Protein AF-A0A7S1QKM4-F1 (afdb_monomer)

Nearest PDB structures (foldseek):
  3vnp-assembly1_C  TM=9.739E-01  e=3.569E-05  Geobacillus kaustophilus HTA426
  3tio-assembly1_B  TM=8.770E-01  e=3.337E-05  Escherichia coli K-12
  3tis-assembly1_C  TM=8.815E-01  e=3.121E-05  Escherichia coli K-12
  8gpp-assembly1_C  TM=9.128E-01  e=9.753E-05  Acinetobacter baumannii
  7ard-assembly1_y  TM=5.889E-01  e=1.221E-05  Polytomella sp. Pringsheim 198.80

Organism: Neobodo designis (NCBI:txid312471)

Structure (mmCIF, N/CA/C/O backbone):
data_AF-A0A7S1QKM4-F1
#
_entry.id   AF-A0A7S1QKM4-F1
#
loop_
_atom_site.group_PDB
_atom_site.id
_atom_site.type_symbol
_atom_site.label_atom_id
_atom_site.label_alt_id
_atom_site.label_comp_id
_atom_site.label_asym_id
_atom_site.label_entity_id
_atom_site.label_seq_id
_atom_site.pdbx_PDB_ins_code
_atom_site.Cartn_x
_atom_site.Cartn_y
_atom_site.Cartn_z
_atom_site.occupancy
_atom_site.B_iso_or_equiv
_atom_site.auth_seq_id
_atom_site.auth_comp_id
_atom_site.auth_asym_id
_atom_site.auth_atom_id
_atom_site.pdbx_PDB_model_num
ATOM 1 N N . GLY A 1 1 ? -2.252 -1.760 7.036 1.00 84.00 1 GLY A N 1
ATOM 2 C CA . GLY A 1 1 ? -0.814 -2.021 7.219 1.00 84.00 1 GLY A CA 1
ATOM 3 C C . GLY A 1 1 ? -0.283 -2.860 6.077 1.00 84.00 1 GLY A C 1
ATOM 4 O O . GLY A 1 1 ? -0.993 -3.076 5.104 1.00 84.00 1 GLY A O 1
ATOM 5 N N . THR A 1 2 ? 0.947 -3.349 6.178 1.00 92.50 2 THR A N 1
ATOM 6 C CA . THR A 1 2 ? 1.450 -4.410 5.289 1.00 92.50 2 THR A CA 1
ATOM 7 C C . THR A 1 2 ? 0.982 -5.781 5.783 1.00 92.50 2 THR A C 1
ATOM 9 O O . THR A 1 2 ? 0.735 -5.964 6.977 1.00 92.50 2 THR A O 1
ATOM 12 N N . HIS A 1 3 ? 0.835 -6.746 4.870 1.00 93.88 3 HIS A N 1
ATOM 13 C CA . HIS A 1 3 ? 0.417 -8.125 5.177 1.00 93.88 3 HIS A CA 1
ATOM 14 C C . HIS A 1 3 ? -0.902 -8.255 5.957 1.00 93.88 3 HIS A C 1
ATOM 16 O O . HIS A 1 3 ? -1.081 -9.199 6.720 1.00 93.88 3 HIS A O 1
ATOM 22 N N . CYS A 1 4 ? -1.824 -7.308 5.797 1.00 95.00 4 CYS A N 1
ATOM 23 C CA . CYS A 1 4 ? -3.150 -7.411 6.393 1.00 95.00 4 CYS A CA 1
ATOM 24 C C . CYS A 1 4 ? -4.133 -8.108 5.447 1.00 95.00 4 CYS A C 1
ATOM 26 O O . CYS A 1 4 ? -4.129 -7.856 4.242 1.00 95.00 4 CYS A O 1
ATOM 28 N N . ASN A 1 5 ? -4.998 -8.944 6.019 1.00 95.19 5 ASN A N 1
ATOM 29 C CA . ASN A 1 5 ? -6.053 -9.655 5.306 1.00 95.19 5 ASN A CA 1
ATOM 30 C C . ASN A 1 5 ? -7.410 -9.092 5.727 1.00 95.19 5 ASN A C 1
ATOM 32 O O . ASN A 1 5 ? -7.691 -8.976 6.918 1.00 95.19 5 ASN A O 1
ATOM 36 N N . VAL A 1 6 ? -8.255 -8.756 4.756 1.00 95.69 6 VAL A N 1
ATOM 37 C CA . VAL A 1 6 ? -9.606 -8.245 5.008 1.00 95.69 6 VAL A CA 1
ATOM 38 C C . VAL A 1 6 ? -10.603 -9.235 4.427 1.00 95.69 6 VAL A C 1
ATOM 40 O O . VAL A 1 6 ? -10.614 -9.470 3.219 1.00 95.69 6 VAL A O 1
ATOM 43 N N . ALA A 1 7 ? -11.403 -9.861 5.290 1.00 95.81 7 ALA A N 1
ATOM 44 C CA . ALA A 1 7 ? -12.434 -10.792 4.857 1.00 95.81 7 ALA A CA 1
ATOM 45 C C . ALA A 1 7 ? -13.620 -10.066 4.200 1.00 95.81 7 ALA A C 1
ATOM 47 O O . ALA A 1 7 ? -13.844 -8.870 4.385 1.00 95.81 7 ALA A O 1
ATOM 48 N N . ILE A 1 8 ? -14.405 -10.820 3.429 1.00 96.56 8 ILE A N 1
ATOM 49 C CA . ILE A 1 8 ? -15.580 -10.292 2.733 1.00 96.56 8 ILE A CA 1
ATOM 50 C C . ILE A 1 8 ? -16.604 -9.703 3.715 1.00 96.56 8 ILE A C 1
ATOM 52 O O . ILE A 1 8 ? -16.778 -10.209 4.824 1.00 96.56 8 ILE A O 1
ATOM 56 N N . GLY A 1 9 ? -17.265 -8.623 3.300 1.00 95.19 9 GLY A N 1
ATOM 57 C CA . GLY A 1 9 ? -18.285 -7.943 4.103 1.00 95.19 9 GLY A CA 1
ATOM 58 C C . GLY A 1 9 ? -17.734 -7.068 5.231 1.00 95.19 9 GLY A C 1
ATOM 59 O O . GLY A 1 9 ? -18.507 -6.365 5.875 1.00 95.19 9 GLY A O 1
ATOM 60 N N . ALA A 1 10 ? -16.417 -7.056 5.463 1.00 96.19 10 ALA A N 1
ATOM 61 C CA . ALA A 1 10 ? -15.821 -6.148 6.432 1.00 96.19 10 ALA A CA 1
ATOM 62 C C . ALA A 1 10 ? -15.945 -4.684 5.977 1.00 96.19 10 ALA A C 1
ATOM 64 O O . ALA A 1 10 ? -15.691 -4.350 4.817 1.00 96.19 10 ALA A O 1
ATOM 65 N N . VAL A 1 11 ? -16.308 -3.804 6.911 1.00 96.31 11 VAL A N 1
ATOM 66 C CA . VAL A 1 11 ? -16.450 -2.360 6.684 1.00 96.31 11 VAL A CA 1
ATOM 67 C C . VAL A 1 11 ? -15.421 -1.637 7.534 1.00 96.31 11 VAL A C 1
ATOM 69 O O . VAL A 1 11 ? -15.422 -1.763 8.755 1.00 96.31 11 VAL A O 1
ATOM 72 N N . ILE A 1 12 ? -14.548 -0.875 6.882 1.00 96.25 12 ILE A N 1
ATOM 73 C CA . ILE A 1 12 ? -13.495 -0.095 7.532 1.00 96.25 12 ILE A CA 1
ATOM 74 C C . ILE A 1 12 ? -13.889 1.372 7.437 1.00 96.25 12 ILE A C 1
ATOM 76 O O . ILE A 1 12 ? -13.956 1.932 6.341 1.00 96.25 12 ILE A O 1
ATOM 80 N N . GLU A 1 13 ? -14.195 1.985 8.574 1.00 96.38 13 GLU A N 1
ATOM 81 C CA . GLU A 1 13 ? -14.610 3.382 8.613 1.00 96.38 13 GLU A CA 1
ATOM 82 C C . GLU A 1 13 ? -13.429 4.352 8.520 1.00 96.38 13 GLU A C 1
ATOM 84 O O . GLU A 1 13 ? -12.256 4.004 8.687 1.00 96.38 13 GLU A O 1
ATOM 89 N N . GLN A 1 14 ? -13.752 5.612 8.242 1.00 94.19 14 GLN A N 1
ATOM 90 C CA . GLN A 1 14 ? -12.772 6.659 7.998 1.00 94.19 14 GLN A CA 1
ATOM 91 C C . GLN A 1 14 ? -11.845 6.883 9.200 1.00 94.19 14 GLN A C 1
ATOM 93 O O . GLN A 1 14 ? -12.271 6.934 10.351 1.00 94.19 14 GLN A O 1
ATOM 98 N N . GLY A 1 15 ? -10.555 7.061 8.913 1.00 92.12 15 GLY A N 1
ATOM 99 C CA . GLY A 1 15 ? -9.548 7.384 9.926 1.00 92.12 15 GLY A CA 1
ATOM 100 C C . GLY A 1 15 ? -9.159 6.219 10.837 1.00 92.12 15 GLY A C 1
ATOM 101 O O . GLY A 1 15 ? -8.308 6.407 11.701 1.00 92.12 15 GLY A O 1
ATOM 102 N N . SER A 1 16 ? -9.743 5.033 10.649 1.00 94.81 16 SER A N 1
ATOM 103 C CA . SER A 1 16 ? -9.288 3.816 11.318 1.00 94.81 16 SER A CA 1
ATOM 104 C C . SER A 1 16 ? -7.958 3.329 10.740 1.00 94.81 16 SER A C 1
ATOM 106 O O . SER A 1 16 ? -7.631 3.562 9.570 1.00 94.81 16 SER A O 1
ATOM 108 N N . ILE A 1 17 ? -7.166 2.660 11.575 1.00 95.31 17 ILE A N 1
ATOM 109 C CA . ILE A 1 17 ? -5.859 2.130 11.197 1.00 95.31 17 ILE A CA 1
ATOM 110 C C . ILE A 1 17 ? -5.817 0.640 11.529 1.00 95.31 17 ILE A C 1
ATOM 112 O O . ILE A 1 17 ? -6.064 0.223 12.655 1.00 95.31 17 ILE A O 1
ATOM 116 N N . ILE A 1 18 ? -5.447 -0.168 10.537 1.00 95.81 18 ILE A N 1
ATOM 117 C CA . ILE A 1 18 ? -5.217 -1.605 10.710 1.00 95.81 18 ILE A CA 1
ATOM 118 C C . ILE A 1 18 ? -3.712 -1.848 10.756 1.00 95.81 18 ILE A C 1
ATOM 120 O O . ILE A 1 18 ? -2.999 -1.568 9.778 1.00 95.81 18 ILE A O 1
ATOM 124 N N . ALA A 1 19 ? -3.238 -2.386 11.877 1.00 95.38 19 ALA A N 1
ATOM 125 C CA . ALA A 1 19 ? -1.836 -2.706 12.091 1.00 95.38 19 ALA A CA 1
ATOM 126 C C . ALA A 1 19 ? -1.340 -3.796 11.127 1.00 95.38 19 ALA A C 1
ATOM 128 O O . ALA A 1 19 ? -2.114 -4.557 10.533 1.00 95.38 19 ALA A O 1
ATOM 129 N N . ASN A 1 20 ? -0.024 -3.878 10.962 1.00 95.75 20 ASN A N 1
ATOM 130 C CA . ASN A 1 20 ? 0.601 -4.850 10.069 1.00 95.75 20 ASN A CA 1
ATOM 131 C C . ASN A 1 20 ? 0.308 -6.288 10.525 1.00 95.75 20 ASN A C 1
ATOM 133 O O . ASN A 1 20 ? 0.236 -6.558 11.720 1.00 95.75 20 ASN A O 1
ATOM 137 N N . GLY A 1 21 ? 0.129 -7.204 9.572 1.00 95.12 21 GLY A N 1
ATOM 138 C CA . GLY A 1 21 ? -0.148 -8.616 9.864 1.00 95.12 21 GLY A CA 1
ATOM 139 C C . GLY A 1 21 ? -1.550 -8.911 10.412 1.00 95.12 21 GLY A C 1
ATOM 140 O O . GLY A 1 21 ? -1.832 -10.052 10.774 1.00 95.12 21 GLY A O 1
ATOM 141 N N . SER A 1 22 ? -2.434 -7.912 10.490 1.00 96.62 22 SER A N 1
ATOM 142 C CA . SER A 1 22 ? -3.758 -8.093 11.092 1.00 96.62 22 SER A CA 1
ATOM 143 C C . SER A 1 22 ? -4.756 -8.734 10.130 1.00 96.62 22 SER A C 1
ATOM 145 O O . SER A 1 22 ? -4.735 -8.460 8.928 1.00 96.62 22 SER A O 1
ATOM 147 N N . THR A 1 23 ? -5.663 -9.555 10.658 1.00 96.69 23 THR A N 1
ATOM 148 C CA . THR A 1 23 ? -6.705 -10.238 9.877 1.00 96.69 23 THR A CA 1
ATOM 149 C C . THR A 1 23 ? -8.087 -9.805 10.352 1.00 96.69 23 THR A C 1
ATOM 151 O O . THR A 1 23 ? -8.522 -10.182 11.437 1.00 96.69 23 THR A O 1
ATOM 154 N N . VAL A 1 24 ? -8.783 -9.014 9.536 1.00 96.38 24 VAL A N 1
ATOM 155 C CA . VAL A 1 24 ? -10.156 -8.569 9.807 1.00 96.38 24 VAL A CA 1
ATOM 156 C C . VAL A 1 24 ? -11.123 -9.686 9.427 1.00 96.38 24 VAL A C 1
ATOM 158 O O . VAL A 1 24 ? -11.105 -10.168 8.291 1.00 96.38 24 VAL A O 1
ATOM 161 N N . ALA A 1 25 ? -11.951 -10.103 10.384 1.00 95.25 25 ALA A N 1
ATOM 162 C CA . ALA A 1 25 ? -12.920 -11.175 10.199 1.00 95.25 25 ALA A CA 1
ATOM 163 C C . ALA A 1 25 ? -14.091 -10.761 9.289 1.00 95.25 25 ALA A C 1
ATOM 165 O O . ALA A 1 25 ? -14.285 -9.590 8.954 1.00 95.25 25 ALA A O 1
ATOM 166 N N . ARG A 1 26 ? -14.862 -11.760 8.843 1.00 95.69 26 ARG A N 1
ATOM 167 C CA . ARG A 1 26 ? -16.015 -11.565 7.953 1.00 95.69 26 ARG A CA 1
ATOM 168 C C . ARG A 1 26 ? -17.058 -10.675 8.634 1.00 95.69 26 ARG A C 1
ATOM 170 O O . ARG A 1 26 ? -17.250 -10.791 9.842 1.00 95.69 26 ARG A O 1
ATOM 177 N N . ASP A 1 27 ? -17.699 -9.800 7.859 1.00 94.81 27 ASP A N 1
ATOM 178 C CA . ASP A 1 27 ? -18.788 -8.914 8.310 1.00 94.81 27 ASP A CA 1
ATOM 179 C C . ASP A 1 27 ? -18.427 -8.023 9.521 1.00 94.81 27 ASP A C 1
ATOM 181 O O . ASP A 1 27 ? -19.295 -7.504 10.222 1.00 94.81 27 ASP A O 1
ATOM 185 N N . THR A 1 28 ? -17.128 -7.831 9.784 1.00 95.12 28 THR A N 1
ATOM 186 C CA . THR A 1 28 ? -16.647 -7.019 10.904 1.00 95.12 28 THR A CA 1
ATOM 187 C C . THR A 1 28 ? -16.655 -5.546 10.524 1.00 95.12 28 THR A C 1
ATOM 189 O O . THR A 1 28 ? -16.117 -5.155 9.486 1.00 95.12 28 THR A O 1
ATOM 192 N N . ARG A 1 29 ? -17.238 -4.712 11.386 1.00 95.75 29 ARG A N 1
ATOM 193 C CA . ARG A 1 29 ? -17.215 -3.257 11.243 1.00 95.75 29 ARG A CA 1
ATOM 194 C C . ARG A 1 29 ? -16.135 -2.679 12.147 1.00 95.75 29 ARG A C 1
ATOM 196 O O . ARG A 1 29 ? -16.251 -2.782 13.363 1.00 95.75 29 ARG A O 1
ATOM 203 N N . VAL A 1 30 ? -15.116 -2.079 11.542 1.00 96.31 30 VAL A N 1
ATOM 204 C CA . VAL A 1 30 ? -14.059 -1.324 12.221 1.00 96.31 30 VAL A CA 1
ATOM 205 C C . VAL A 1 30 ? -14.519 0.136 12.326 1.00 96.31 30 VAL A C 1
ATOM 207 O O . VAL A 1 30 ? -14.633 0.788 11.282 1.00 96.31 30 VAL A O 1
ATOM 210 N N . PRO A 1 31 ? -14.822 0.646 13.534 1.00 96.62 31 PRO A N 1
ATOM 211 C CA . PRO A 1 31 ? -15.294 2.013 13.739 1.00 96.62 31 PRO A CA 1
ATOM 212 C C . PRO A 1 31 ? -14.264 3.086 13.371 1.00 96.62 31 PRO A C 1
ATOM 214 O O . PRO A 1 31 ? -13.054 2.847 13.338 1.00 96.62 31 PRO A O 1
ATOM 217 N N . ALA A 1 32 ? -14.759 4.295 13.112 1.00 95.94 32 ALA A N 1
ATOM 218 C CA . ALA A 1 32 ? -13.937 5.443 12.764 1.00 95.94 32 ALA A CA 1
ATOM 219 C C . ALA A 1 32 ? -12.942 5.793 13.881 1.00 95.94 32 ALA A C 1
ATOM 221 O O . ALA A 1 32 ? -13.283 5.795 15.061 1.00 95.94 32 ALA A O 1
ATOM 222 N N . ASN A 1 33 ? -11.726 6.172 13.484 1.00 95.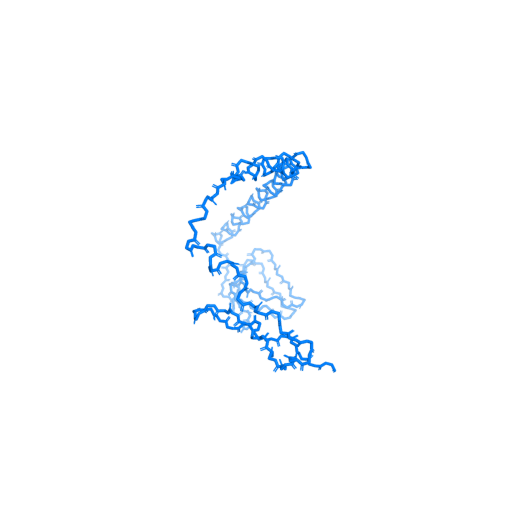44 33 ASN A N 1
ATOM 223 C CA . ASN A 1 33 ? -10.635 6.563 14.386 1.00 95.44 33 ASN A CA 1
ATOM 224 C C . ASN A 1 33 ? -10.211 5.490 15.406 1.00 95.44 33 ASN A C 1
ATOM 226 O O . ASN A 1 33 ? -9.682 5.839 16.456 1.00 95.44 33 ASN A O 1
ATOM 230 N N . GLU A 1 34 ? -10.387 4.201 15.112 1.00 96.50 34 GLU A N 1
ATOM 231 C CA . GLU A 1 34 ? -9.866 3.118 15.955 1.00 96.50 34 GLU A CA 1
ATOM 232 C C . GLU A 1 34 ? -8.646 2.424 15.337 1.00 96.50 34 GLU A C 1
ATOM 234 O O . GLU A 1 34 ? -8.540 2.267 14.117 1.00 96.50 34 GLU A O 1
ATOM 239 N N . LEU A 1 35 ? -7.716 1.998 16.194 1.00 96.00 35 LEU A N 1
ATOM 240 C CA . LEU A 1 35 ? -6.563 1.175 15.848 1.00 96.00 35 LEU A CA 1
ATOM 241 C C . LEU A 1 35 ? -6.872 -0.290 16.165 1.00 96.00 35 LEU A C 1
ATOM 243 O O . LEU A 1 35 ? -7.113 -0.650 17.320 1.00 96.00 35 LEU A O 1
ATOM 247 N N . TRP A 1 36 ? -6.817 -1.136 15.140 1.00 96.75 36 TRP A N 1
ATOM 248 C CA . TRP A 1 36 ? -7.084 -2.570 15.248 1.00 96.75 36 TRP A CA 1
ATOM 249 C C . TRP A 1 36 ? -5.839 -3.389 14.908 1.00 96.75 36 TRP A C 1
ATO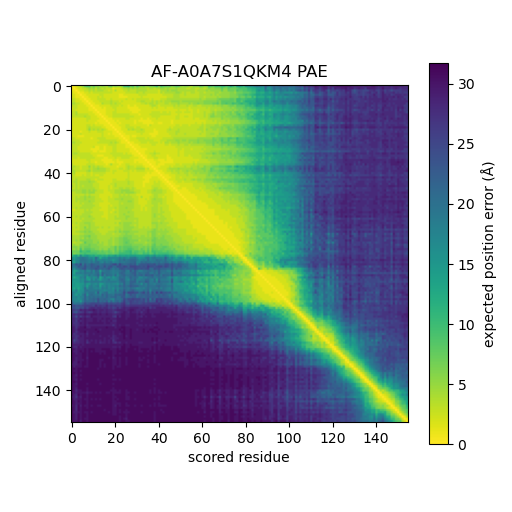M 251 O O . TRP A 1 36 ? -5.124 -3.074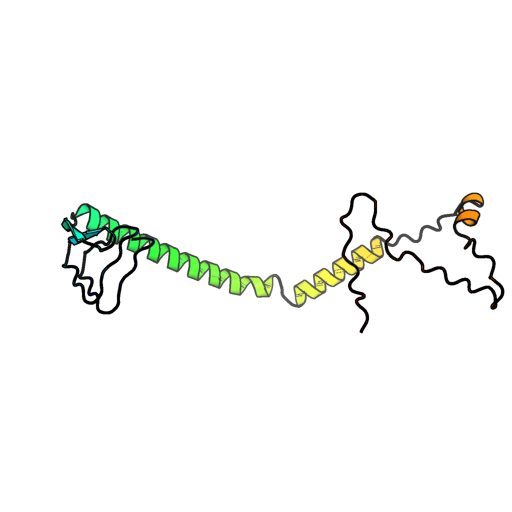 13.949 1.00 96.75 36 TRP A O 1
ATOM 261 N N . ALA A 1 37 ? -5.581 -4.450 15.677 1.00 96.19 37 ALA A N 1
ATOM 262 C CA . ALA A 1 37 ? -4.435 -5.334 15.476 1.00 96.19 37 ALA A CA 1
ATOM 263 C C . ALA A 1 37 ? -4.742 -6.799 15.810 1.00 96.19 37 ALA A C 1
ATOM 265 O O . ALA A 1 37 ? -5.629 -7.083 16.607 1.00 96.19 37 ALA A O 1
ATOM 266 N N . GLY A 1 38 ? -3.970 -7.724 15.232 1.00 94.56 38 GLY A N 1
ATOM 267 C CA . GLY A 1 38 ? -4.014 -9.150 15.577 1.00 94.56 38 GLY A CA 1
ATOM 268 C C . GLY A 1 38 ? -4.672 -10.046 14.527 1.00 94.56 38 GLY A C 1
ATOM 269 O O . GLY A 1 38 ? -5.146 -9.593 13.483 1.00 94.56 38 GLY A O 1
ATOM 270 N N . ASN A 1 39 ? -4.663 -11.350 14.794 1.00 94.25 39 ASN A N 1
ATOM 271 C CA . ASN A 1 39 ? -5.309 -12.371 13.974 1.00 94.25 39 ASN A CA 1
ATOM 272 C C . ASN A 1 39 ? -6.079 -13.340 14.897 1.00 94.25 39 ASN A C 1
ATOM 274 O O . ASN A 1 39 ? -5.456 -14.267 15.420 1.00 94.25 39 ASN A O 1
ATOM 278 N N . PRO A 1 40 ? -7.391 -13.130 15.128 1.00 92.50 40 PRO A N 1
ATOM 279 C CA . PRO A 1 40 ? -8.262 -12.108 14.527 1.00 92.50 40 PRO A CA 1
ATOM 280 C C . PRO A 1 40 ? -7.967 -10.680 15.023 1.00 92.50 40 PRO A C 1
ATOM 282 O O . PRO A 1 40 ? -7.388 -10.493 16.088 1.00 92.50 40 PRO A O 1
ATOM 285 N N . ALA A 1 41 ? -8.323 -9.675 14.220 1.00 95.81 41 ALA A N 1
ATOM 286 C CA . ALA A 1 41 ? -8.107 -8.271 14.558 1.00 95.81 41 ALA A CA 1
ATOM 287 C C . ALA A 1 41 ? -9.064 -7.813 15.669 1.00 95.81 41 ALA A C 1
ATOM 289 O O . ALA A 1 41 ? -10.278 -7.961 15.538 1.00 95.81 41 ALA A O 1
ATOM 290 N N . GLU A 1 42 ? -8.512 -7.202 16.712 1.00 95.56 42 GLU A N 1
ATOM 291 C CA . GLU A 1 42 ? -9.241 -6.641 17.851 1.00 95.56 42 GLU A CA 1
ATOM 292 C C . GLU A 1 42 ? -8.865 -5.169 18.060 1.00 95.56 42 GLU A C 1
ATOM 294 O O . GLU A 1 42 ? -7.795 -4.715 17.635 1.00 95.56 42 GLU A O 1
ATOM 299 N N . LYS A 1 43 ? -9.749 -4.414 18.724 1.00 96.25 43 LYS A N 1
ATOM 300 C CA . LYS A 1 43 ? -9.491 -3.017 19.086 1.00 96.25 43 LYS A CA 1
ATOM 301 C C . LYS A 1 43 ? -8.341 -2.945 20.092 1.00 96.25 43 LYS A C 1
ATOM 303 O O . LYS A 1 43 ? -8.421 -3.525 21.171 1.00 96.25 43 LYS A O 1
ATOM 308 N N . VAL A 1 44 ? -7.311 -2.169 19.763 1.00 95.50 44 VAL A N 1
ATOM 309 C CA . VAL A 1 44 ? -6.166 -1.909 20.649 1.00 95.50 44 VAL A CA 1
ATOM 310 C C . VAL A 1 44 ? -6.337 -0.576 21.369 1.00 95.50 44 VAL A C 1
ATOM 312 O O . VAL A 1 44 ? -6.277 -0.511 22.594 1.00 95.50 44 VAL A O 1
ATOM 315 N N . CYS A 1 45 ? -6.543 0.498 20.610 1.00 95.19 45 CYS A N 1
ATOM 316 C CA . CYS A 1 45 ? -6.722 1.849 21.131 1.00 95.19 45 CYS A CA 1
ATOM 317 C C . CYS A 1 45 ? -7.400 2.747 20.090 1.00 95.19 45 CYS A C 1
ATOM 319 O O . CYS A 1 45 ? -7.651 2.324 18.962 1.00 95.19 45 CYS A O 1
ATOM 321 N N . ASP A 1 46 ? -7.698 3.987 20.465 1.00 96.44 46 ASP A N 1
ATOM 322 C CA . ASP A 1 46 ? -8.158 5.003 19.520 1.00 96.44 46 ASP A CA 1
ATOM 323 C C . ASP A 1 46 ? -6.956 5.655 18.809 1.00 96.44 46 ASP A C 1
ATOM 325 O O . ASP A 1 46 ? -5.862 5.773 19.368 1.00 96.44 46 ASP A O 1
ATOM 329 N N . VAL A 1 47 ? -7.154 6.070 17.559 1.00 95.62 47 VAL A N 1
ATOM 330 C CA . VAL A 1 47 ? -6.133 6.690 16.705 1.00 95.62 47 VAL A CA 1
ATOM 331 C C . VAL A 1 47 ? -5.893 8.126 17.148 1.00 95.62 47 VAL A C 1
ATOM 333 O O . VAL A 1 47 ? -6.797 8.967 17.106 1.00 95.62 47 VAL A O 1
ATOM 336 N N . THR A 1 48 ? -4.647 8.433 17.506 1.00 95.94 48 THR A N 1
ATOM 337 C CA . THR A 1 48 ? -4.259 9.796 17.886 1.00 95.94 48 THR A CA 1
ATOM 338 C C . THR A 1 48 ? -4.241 10.729 16.674 1.00 95.94 48 THR A C 1
ATOM 340 O O . THR A 1 48 ? -4.067 10.302 15.528 1.00 95.94 48 THR A O 1
ATOM 343 N N . ASP A 1 49 ? -4.389 12.034 16.906 1.00 94.19 49 ASP A N 1
ATOM 344 C CA . ASP A 1 49 ? -4.331 13.023 15.822 1.00 94.19 49 ASP A CA 1
ATOM 345 C C . ASP A 1 49 ? -2.978 12.994 15.092 1.00 94.19 49 ASP A C 1
ATOM 347 O O . ASP A 1 49 ? -2.932 13.108 13.868 1.00 94.19 49 ASP A O 1
ATOM 351 N N . GLU A 1 50 ? -1.883 12.747 15.814 1.00 94.75 50 GLU A N 1
ATOM 352 C CA . GLU A 1 50 ? -0.544 12.593 15.234 1.00 94.75 50 GLU A CA 1
ATOM 353 C C . GLU A 1 50 ? -0.470 11.410 14.260 1.00 94.75 50 GLU A C 1
ATOM 355 O O . GLU A 1 50 ? 0.035 11.547 13.142 1.00 94.75 50 GLU A O 1
ATOM 360 N N . GLN A 1 51 ? -1.027 10.255 14.642 1.00 94.06 51 GLN A N 1
ATOM 361 C CA . GLN A 1 51 ? -1.090 9.075 13.777 1.00 94.06 51 GLN A CA 1
ATOM 362 C C . GLN A 1 51 ? -1.936 9.341 12.529 1.00 94.06 51 GLN A C 1
ATOM 364 O O . GLN A 1 51 ? -1.579 8.912 11.431 1.00 94.06 51 GLN A O 1
ATOM 369 N N . ARG A 1 52 ? -3.027 10.099 12.673 1.00 92.88 52 ARG A N 1
ATOM 370 C CA . ARG A 1 52 ? -3.889 10.486 11.553 1.00 92.88 52 ARG A CA 1
ATOM 371 C C . ARG A 1 52 ? -3.169 11.407 10.572 1.00 92.88 52 ARG A C 1
ATOM 373 O O . ARG A 1 52 ? -3.232 11.186 9.363 1.00 92.88 52 ARG A O 1
ATOM 380 N N . VAL A 1 53 ? -2.460 12.414 11.079 1.00 95.12 53 VAL A N 1
ATOM 381 C CA . VAL A 1 53 ? -1.656 13.330 10.257 1.00 95.12 53 VAL A CA 1
ATOM 382 C C . VAL A 1 53 ? -0.545 12.568 9.536 1.00 95.12 53 VAL A C 1
ATOM 384 O O . VAL A 1 53 ? -0.355 12.772 8.337 1.00 95.12 53 VAL A O 1
ATOM 387 N N . SER A 1 54 ? 0.119 11.640 10.228 1.00 94.25 54 SER A N 1
ATOM 388 C CA . SER A 1 54 ? 1.140 10.766 9.642 1.00 94.25 54 SER A CA 1
ATOM 389 C C . SER A 1 54 ? 0.577 9.887 8.516 1.00 94.25 54 SER A C 1
ATOM 391 O O . SER A 1 54 ? 1.143 9.816 7.426 1.00 94.25 54 SER A O 1
ATOM 393 N N . ALA A 1 55 ? -0.602 9.285 8.704 1.00 92.62 55 ALA A N 1
ATOM 394 C CA . ALA A 1 55 ? -1.254 8.508 7.648 1.00 92.62 55 ALA A CA 1
ATOM 395 C C . ALA A 1 55 ? -1.549 9.357 6.393 1.00 92.62 55 ALA A C 1
ATOM 397 O O . ALA A 1 55 ? -1.360 8.898 5.264 1.00 92.62 55 ALA A O 1
ATOM 398 N N . ILE A 1 56 ? -1.959 10.617 6.578 1.00 94.62 56 ILE A N 1
ATOM 399 C CA . ILE A 1 56 ? -2.209 11.556 5.476 1.00 94.62 56 ILE A CA 1
ATOM 400 C C . ILE A 1 56 ? -0.905 11.946 4.765 1.00 94.62 56 ILE A C 1
ATOM 402 O O . ILE A 1 56 ? -0.892 12.021 3.534 1.00 94.62 56 ILE A O 1
ATOM 406 N N . SER A 1 57 ? 0.187 12.200 5.495 1.00 96.25 57 SER A N 1
ATOM 407 C CA . SER A 1 57 ? 1.473 12.547 4.875 1.00 96.25 57 SER A CA 1
ATOM 408 C C . SER A 1 57 ? 2.039 11.382 4.068 1.00 96.25 57 SER A C 1
ATOM 410 O O . SER A 1 57 ? 2.420 11.590 2.918 1.00 96.25 57 SER A O 1
ATOM 412 N N . ILE A 1 58 ? 1.977 10.157 4.602 1.00 95.12 58 ILE A N 1
ATOM 413 C CA . ILE A 1 58 ? 2.383 8.935 3.891 1.00 95.12 58 ILE A CA 1
ATOM 414 C C . ILE A 1 58 ? 1.581 8.779 2.594 1.00 95.12 58 ILE A C 1
ATOM 416 O O . ILE A 1 58 ? 2.153 8.519 1.536 1.00 95.12 58 ILE A O 1
ATOM 420 N N . HIS A 1 59 ? 0.260 8.986 2.644 1.00 94.75 59 HIS A N 1
ATOM 421 C CA . HIS A 1 59 ? -0.573 8.936 1.444 1.00 94.75 59 HIS A CA 1
ATOM 422 C C . HIS A 1 59 ? -0.140 9.983 0.407 1.00 94.75 59 HIS A C 1
ATOM 424 O O . HIS A 1 59 ? 0.051 9.650 -0.762 1.00 94.75 59 HIS A O 1
ATOM 430 N N . ARG A 1 60 ? 0.069 11.238 0.823 1.00 97.12 60 ARG A N 1
ATOM 431 C CA . ARG A 1 60 ? 0.531 12.309 -0.077 1.00 97.12 60 ARG A CA 1
ATOM 432 C C . ARG A 1 60 ? 1.869 11.966 -0.726 1.00 97.12 60 ARG A C 1
ATOM 434 O O . ARG A 1 60 ? 2.010 12.112 -1.939 1.00 97.12 60 ARG A O 1
ATOM 441 N N . GLU A 1 61 ? 2.827 11.468 0.045 1.00 97.94 61 GLU A N 1
ATOM 442 C CA . GLU A 1 61 ? 4.129 11.042 -0.472 1.00 97.94 61 GLU A CA 1
ATOM 443 C C . GLU A 1 61 ? 3.994 9.902 -1.485 1.00 97.94 61 GLU A C 1
ATOM 445 O O . GLU A 1 61 ? 4.553 9.993 -2.579 1.00 97.94 61 GLU A O 1
ATOM 450 N N . ALA A 1 62 ? 3.179 8.887 -1.184 1.00 96.38 62 ALA A N 1
ATOM 451 C CA . ALA A 1 62 ? 2.913 7.779 -2.097 1.00 96.38 62 ALA A CA 1
ATOM 452 C C . ALA A 1 62 ? 2.263 8.255 -3.409 1.00 96.38 62 ALA A C 1
ATOM 454 O O . ALA A 1 62 ? 2.659 7.818 -4.489 1.00 96.38 62 ALA A O 1
ATOM 455 N N . THR A 1 63 ? 1.316 9.201 -3.350 1.00 98.06 63 THR A N 1
ATOM 456 C CA . THR A 1 63 ? 0.711 9.771 -4.569 1.00 98.06 63 THR A CA 1
ATOM 457 C C . THR A 1 63 ? 1.721 10.539 -5.416 1.00 98.06 63 THR A C 1
ATOM 459 O O . THR A 1 63 ? 1.732 10.394 -6.638 1.00 98.06 63 THR A O 1
ATOM 462 N N . LYS A 1 64 ? 2.617 11.304 -4.782 1.00 98.19 64 LYS A N 1
ATOM 463 C CA . LYS A 1 64 ? 3.687 12.030 -5.474 1.00 98.19 64 LYS A CA 1
ATOM 464 C C . LYS A 1 64 ? 4.663 11.065 -6.149 1.00 98.19 64 LYS A C 1
ATOM 466 O O . LYS A 1 64 ? 5.024 11.263 -7.304 1.00 98.19 64 LYS A O 1
ATOM 471 N N . GLN A 1 65 ? 5.058 9.997 -5.457 1.00 97.81 65 GLN A N 1
ATOM 472 C CA . GLN A 1 65 ? 5.922 8.964 -6.031 1.00 97.81 65 GLN A CA 1
ATOM 473 C C . GLN A 1 65 ? 5.256 8.265 -7.220 1.00 97.81 65 GLN A C 1
ATOM 475 O O . GLN A 1 65 ? 5.889 8.111 -8.260 1.00 97.81 65 GLN A O 1
ATOM 480 N N . ALA A 1 66 ? 3.972 7.911 -7.112 1.00 97.94 66 ALA A N 1
ATOM 481 C CA . ALA A 1 66 ? 3.225 7.304 -8.212 1.00 97.94 66 ALA A CA 1
ATOM 482 C C . ALA A 1 66 ? 3.164 8.216 -9.451 1.00 97.94 66 ALA A C 1
ATOM 484 O O . ALA A 1 66 ? 3.317 7.743 -10.577 1.00 97.94 66 ALA A O 1
ATOM 485 N N . GLN A 1 67 ? 2.994 9.529 -9.259 1.00 97.62 67 GLN A N 1
ATOM 486 C CA . GLN A 1 67 ? 3.026 10.505 -10.352 1.00 97.62 67 GLN A CA 1
ATOM 487 C C . GLN A 1 67 ? 4.399 10.565 -11.027 1.00 97.62 67 GLN A C 1
ATOM 489 O O . GLN A 1 67 ? 4.467 10.524 -12.254 1.00 97.62 67 GLN A O 1
ATOM 494 N N . ASN A 1 68 ? 5.476 10.606 -10.241 1.00 97.75 68 ASN A N 1
ATOM 495 C CA . ASN A 1 68 ? 6.841 10.617 -10.767 1.00 97.75 68 ASN A CA 1
ATOM 496 C C . ASN A 1 68 ? 7.148 9.339 -11.557 1.00 97.75 68 ASN A C 1
ATOM 498 O O . ASN A 1 68 ? 7.670 9.415 -12.664 1.00 97.75 68 ASN A O 1
ATOM 502 N N . LEU A 1 69 ? 6.774 8.173 -11.019 1.00 97.38 69 LEU A N 1
ATOM 503 C CA . LEU A 1 69 ? 6.958 6.889 -11.699 1.00 97.38 69 LEU A CA 1
ATOM 504 C C . LEU A 1 69 ? 6.177 6.831 -13.011 1.00 97.38 69 LEU A C 1
ATOM 506 O O . LEU A 1 69 ? 6.696 6.336 -14.003 1.00 97.38 69 LEU A O 1
ATOM 510 N N . ARG A 1 70 ? 4.957 7.379 -13.047 1.00 96.94 70 ARG A N 1
ATOM 511 C CA . ARG A 1 70 ? 4.179 7.475 -14.287 1.00 96.94 70 ARG A CA 1
ATOM 512 C C . ARG A 1 70 ? 4.912 8.285 -15.357 1.00 96.94 70 ARG A C 1
ATOM 514 O O . ARG A 1 70 ? 4.933 7.862 -16.506 1.00 96.94 70 ARG A O 1
ATOM 521 N N . VAL A 1 71 ? 5.480 9.434 -14.987 1.00 96.88 71 VAL A N 1
ATOM 522 C CA . VAL A 1 71 ? 6.241 10.287 -15.917 1.00 96.88 71 VAL A CA 1
ATOM 523 C C . VAL A 1 71 ? 7.487 9.557 -16.411 1.00 96.88 71 VAL A C 1
ATOM 525 O O . VAL A 1 71 ? 7.665 9.450 -17.615 1.00 96.88 71 VAL A O 1
ATOM 528 N N . ALA A 1 72 ? 8.267 8.957 -15.510 1.00 95.19 72 ALA A N 1
ATOM 529 C CA . ALA A 1 72 ? 9.477 8.222 -15.878 1.00 95.19 72 ALA A CA 1
ATOM 530 C C . A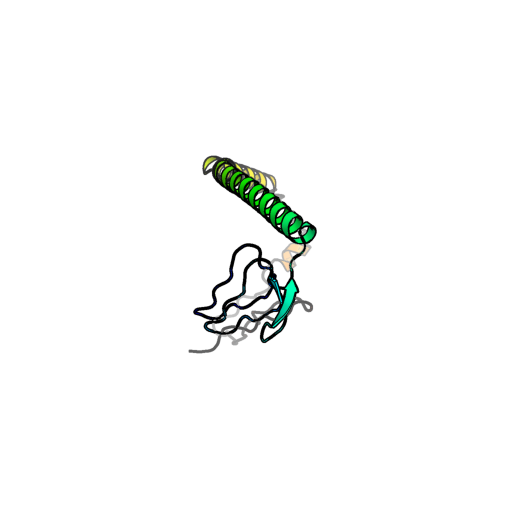LA A 1 72 ? 9.190 7.022 -16.800 1.00 95.19 72 ALA A C 1
ATOM 532 O O . ALA A 1 72 ? 9.925 6.775 -17.750 1.00 95.19 72 ALA A O 1
ATOM 533 N N . ILE A 1 73 ? 8.102 6.281 -16.549 1.00 94.62 73 ILE A N 1
ATOM 534 C CA . ILE A 1 73 ? 7.664 5.190 -17.431 1.00 94.62 73 ILE A CA 1
ATOM 535 C C . ILE A 1 73 ? 7.308 5.736 -18.818 1.00 94.62 73 ILE A C 1
ATOM 537 O O . ILE A 1 73 ? 7.673 5.126 -19.819 1.00 94.62 73 ILE A O 1
ATOM 541 N N . GLN A 1 74 ? 6.614 6.875 -18.889 1.00 93.69 74 GLN A N 1
ATOM 542 C CA . GLN A 1 74 ? 6.253 7.497 -20.162 1.00 93.69 74 GLN A CA 1
ATOM 543 C C . GLN A 1 74 ? 7.487 7.977 -20.937 1.00 93.69 74 GLN A C 1
ATOM 545 O O . GLN A 1 74 ? 7.617 7.649 -22.110 1.00 93.69 74 GLN A O 1
ATOM 550 N N . GLU A 1 75 ? 8.407 8.686 -20.280 1.00 91.19 75 GLU A N 1
ATOM 551 C CA . GLU A 1 75 ? 9.675 9.134 -20.872 1.00 91.19 75 GLU A CA 1
ATOM 552 C C . GLU A 1 75 ? 10.472 7.946 -21.422 1.00 91.19 75 GLU A C 1
ATOM 554 O O . GLU A 1 75 ? 10.919 7.974 -22.566 1.00 91.19 75 GLU A O 1
ATOM 559 N N . HIS A 1 76 ? 10.545 6.849 -20.662 1.00 88.19 76 HIS A N 1
ATOM 560 C CA . HIS A 1 76 ? 11.178 5.617 -21.122 1.00 88.19 76 HIS A CA 1
ATOM 561 C C . HIS A 1 76 ? 10.519 5.061 -22.396 1.00 88.19 76 HIS A C 1
ATOM 563 O O . HIS A 1 76 ? 11.218 4.704 -23.344 1.00 88.19 76 HIS A O 1
ATOM 569 N N . TYR A 1 77 ? 9.183 5.018 -22.464 1.00 86.25 77 TYR A N 1
ATOM 570 C CA . TYR A 1 77 ? 8.475 4.587 -23.677 1.00 86.25 77 TYR A CA 1
ATOM 571 C C . TYR A 1 77 ? 8.704 5.514 -24.877 1.00 86.25 77 TYR A C 1
ATOM 573 O O . TYR A 1 77 ? 8.661 5.036 -26.009 1.00 86.25 77 TYR A O 1
ATOM 581 N N . ASP A 1 78 ? 8.956 6.803 -24.655 1.00 86.19 78 ASP A N 1
ATOM 582 C CA . ASP A 1 78 ? 9.202 7.777 -25.723 1.00 86.19 78 ASP A CA 1
ATOM 583 C C . ASP A 1 78 ? 10.664 7.750 -26.228 1.00 86.19 78 ASP A C 1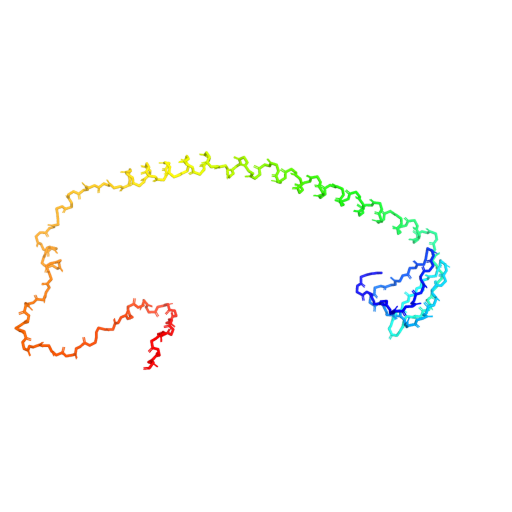
ATOM 585 O O . ASP A 1 78 ? 10.939 8.116 -27.377 1.00 86.19 78 ASP A O 1
ATOM 589 N N . GLU A 1 79 ? 11.610 7.317 -25.389 1.00 81.06 79 GLU A N 1
ATOM 590 C CA . GLU A 1 79 ? 13.050 7.252 -25.688 1.00 81.06 79 GLU A CA 1
ATOM 591 C C . GLU A 1 79 ? 13.498 5.905 -26.267 1.00 81.06 79 GLU A C 1
ATOM 593 O O . GLU A 1 79 ? 14.246 5.885 -27.248 1.00 81.06 79 GLU A O 1
ATOM 598 N N . VAL A 1 80 ? 12.992 4.779 -25.747 1.00 71.19 80 VAL A N 1
ATOM 599 C CA . VAL A 1 80 ? 13.339 3.425 -26.229 1.00 71.19 80 VAL A CA 1
ATOM 600 C C . VAL A 1 80 ? 13.179 3.261 -27.752 1.00 71.19 80 VAL A C 1
ATOM 602 O O . VAL A 1 80 ? 14.080 2.704 -28.379 1.00 71.19 80 VAL A O 1
ATOM 605 N N . PRO A 1 81 ? 12.114 3.765 -28.410 1.00 67.50 81 PRO A N 1
ATOM 606 C CA . PRO A 1 81 ? 11.974 3.660 -29.861 1.00 67.50 81 PRO A CA 1
ATOM 607 C C . PRO A 1 81 ? 13.020 4.466 -30.641 1.00 67.50 81 PRO A C 1
ATOM 609 O O . PRO A 1 81 ? 13.272 4.155 -31.803 1.00 67.50 81 PRO A O 1
ATOM 612 N N . LYS A 1 82 ? 13.608 5.510 -30.038 1.00 66.38 82 LYS A N 1
ATOM 613 C CA . LYS A 1 82 ? 14.652 6.334 -30.667 1.00 66.38 82 LYS A CA 1
ATOM 614 C C . LYS A 1 82 ? 16.007 5.644 -30.572 1.00 66.38 82 LYS A C 1
ATOM 616 O O . LYS A 1 82 ? 16.717 5.558 -31.574 1.00 66.38 82 LYS A O 1
ATOM 621 N N . GLU A 1 83 ? 16.331 5.123 -29.390 1.00 63.28 83 GLU A N 1
ATOM 622 C CA . GLU A 1 83 ? 17.591 4.420 -29.127 1.00 63.28 83 GLU A CA 1
ATOM 623 C C . GLU A 1 83 ? 17.661 3.056 -29.819 1.00 63.28 83 GLU A C 1
ATOM 625 O O . GLU A 1 83 ? 18.713 2.694 -30.326 1.00 63.28 83 GLU A O 1
ATOM 630 N N . TYR A 1 84 ? 16.543 2.333 -29.914 1.00 66.00 84 TYR A N 1
ATOM 631 C CA . TYR A 1 84 ? 16.435 1.036 -30.594 1.00 66.00 84 TYR A CA 1
ATOM 632 C C . TYR A 1 84 ? 15.623 1.139 -31.887 1.00 66.00 84 TYR A C 1
ATOM 634 O O . TYR A 1 84 ? 14.839 0.254 -32.238 1.00 66.00 84 TYR A O 1
ATOM 642 N N . SER A 1 85 ? 15.789 2.254 -32.593 1.00 77.75 85 SER A N 1
ATOM 643 C CA . SER A 1 85 ? 15.178 2.449 -33.900 1.00 77.75 85 SER A CA 1
ATOM 644 C C . SER A 1 85 ? 15.749 1.467 -34.928 1.00 77.75 85 SER A C 1
ATOM 646 O O . SER A 1 85 ? 16.865 0.955 -34.808 1.00 77.75 85 SER A O 1
ATOM 648 N N . LEU A 1 86 ? 14.985 1.224 -35.993 1.00 77.56 86 LEU A N 1
ATOM 649 C CA . LEU A 1 86 ? 15.439 0.422 -37.132 1.00 77.56 86 LEU A CA 1
ATOM 650 C C . LEU A 1 86 ? 16.694 1.045 -37.780 1.00 77.56 86 LEU A C 1
ATOM 652 O O . LEU A 1 86 ? 17.566 0.332 -38.269 1.00 77.56 86 LEU A O 1
ATOM 656 N N . GLU A 1 87 ? 16.816 2.374 -37.709 1.00 80.12 87 GLU A N 1
ATOM 657 C CA . GLU A 1 87 ? 18.000 3.128 -38.128 1.00 80.12 87 GLU A CA 1
ATOM 658 C C . GLU A 1 87 ? 19.222 2.806 -37.259 1.00 80.12 87 GLU A C 1
ATOM 660 O O . GLU A 1 87 ? 20.284 2.486 -37.796 1.00 80.12 87 GLU A O 1
ATOM 665 N N . TRP A 1 88 ? 19.064 2.803 -35.931 1.00 82.56 88 TRP A N 1
ATOM 666 C CA . TRP A 1 88 ? 20.127 2.411 -35.005 1.00 82.56 88 TRP A CA 1
ATOM 667 C C . TRP A 1 88 ? 20.582 0.965 -35.229 1.00 82.56 88 TRP A C 1
ATOM 669 O O . TRP A 1 88 ? 21.784 0.712 -35.309 1.00 82.56 88 TRP A O 1
ATOM 679 N N . LEU A 1 89 ? 19.641 0.026 -35.393 1.00 82.62 89 LEU A N 1
ATOM 680 C CA . LEU A 1 89 ?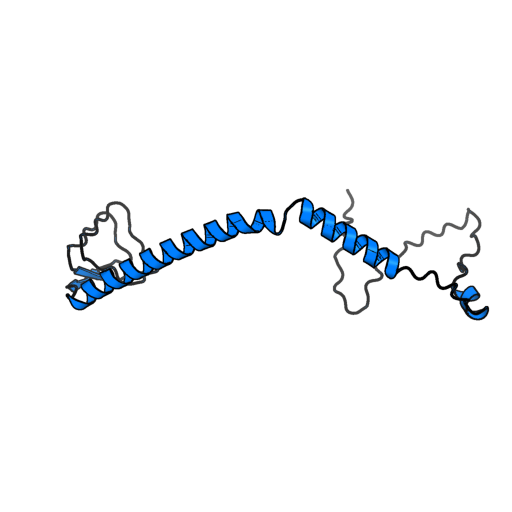 19.953 -1.386 -35.642 1.00 82.62 89 LEU A CA 1
ATOM 681 C C . LEU A 1 89 ? 20.815 -1.541 -36.903 1.00 82.62 89 LEU A C 1
ATOM 683 O O . LEU A 1 89 ? 21.850 -2.207 -36.875 1.00 82.62 89 LEU A O 1
ATOM 687 N N . ASN A 1 90 ? 20.415 -0.880 -37.991 1.00 87.94 90 ASN A N 1
ATOM 688 C CA . ASN A 1 90 ? 21.154 -0.902 -39.249 1.00 87.94 90 ASN A CA 1
ATOM 689 C C . ASN A 1 90 ? 22.568 -0.322 -39.091 1.00 87.94 90 ASN A C 1
ATOM 691 O O . ASN A 1 90 ? 23.525 -0.867 -39.643 1.00 87.94 90 ASN A O 1
ATOM 695 N N . GLU A 1 91 ? 22.725 0.757 -38.322 1.00 88.12 91 GLU A N 1
ATOM 696 C CA . GLU A 1 91 ? 24.038 1.349 -38.072 1.00 88.12 91 GLU A CA 1
ATOM 697 C C . GLU A 1 91 ? 24.938 0.458 -37.200 1.00 88.12 91 GLU A C 1
ATOM 699 O O . GLU A 1 91 ? 26.141 0.362 -37.461 1.00 88.12 91 GLU A O 1
ATOM 704 N N . VAL A 1 92 ? 24.378 -0.226 -36.199 1.00 86.19 92 VAL A N 1
ATOM 705 C CA . VAL A 1 92 ? 25.115 -1.198 -35.378 1.00 86.19 92 VAL A CA 1
ATOM 706 C C . VAL A 1 92 ? 25.560 -2.395 -36.215 1.00 86.19 92 VAL A C 1
ATOM 708 O O . VAL A 1 92 ? 26.733 -2.760 -36.144 1.00 86.19 92 VAL A O 1
ATOM 711 N N . CYS A 1 93 ? 24.679 -2.963 -37.048 1.00 86.88 93 CYS A N 1
ATOM 712 C CA . CYS A 1 93 ? 25.039 -4.042 -37.973 1.00 86.88 93 CYS A CA 1
ATOM 713 C C . CYS A 1 93 ? 26.183 -3.622 -38.902 1.00 86.88 93 CYS A C 1
ATOM 715 O O . CYS A 1 93 ? 27.169 -4.345 -39.016 1.00 86.88 93 CYS A O 1
ATOM 717 N N . ARG A 1 94 ? 26.118 -2.412 -39.474 1.00 90.81 94 ARG A N 1
ATOM 718 C CA . ARG A 1 94 ? 27.202 -1.880 -40.312 1.00 90.81 94 ARG A CA 1
ATOM 719 C C . ARG A 1 94 ? 28.532 -1.806 -39.555 1.00 90.81 94 ARG A C 1
ATOM 721 O O . ARG A 1 94 ? 29.551 -2.252 -40.070 1.00 90.81 94 ARG A O 1
ATOM 728 N N . LYS A 1 95 ? 28.536 -1.267 -38.330 1.00 88.25 95 L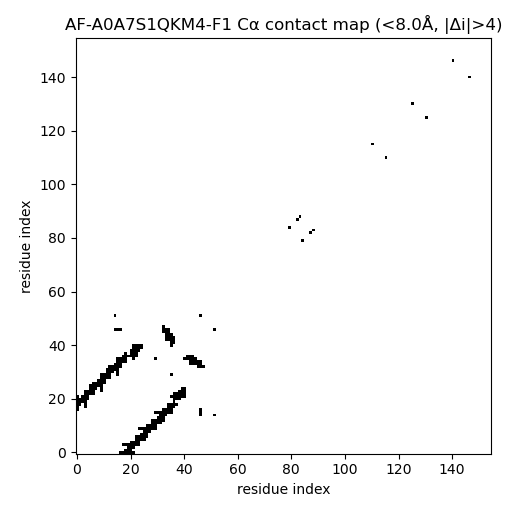YS A N 1
ATOM 729 C CA . LYS A 1 95 ? 29.757 -1.170 -37.505 1.00 88.25 95 LYS A CA 1
ATOM 730 C C . LYS A 1 95 ? 30.310 -2.547 -37.131 1.00 88.25 95 LYS A C 1
ATOM 732 O O . LYS A 1 95 ? 31.526 -2.707 -37.065 1.00 88.25 95 LYS A O 1
ATOM 737 N N . MET A 1 96 ? 29.443 -3.535 -36.900 1.00 82.88 96 MET A N 1
ATOM 738 C CA . MET A 1 96 ? 29.860 -4.919 -36.662 1.00 82.88 96 MET A CA 1
ATOM 739 C C . MET A 1 96 ? 30.508 -5.535 -37.904 1.00 82.88 96 MET A C 1
ATOM 741 O O . MET A 1 96 ? 31.581 -6.120 -37.785 1.00 82.88 96 MET A O 1
ATOM 745 N N . ASP A 1 97 ? 29.921 -5.355 -39.089 1.00 87.62 97 ASP A N 1
ATOM 746 C CA . ASP A 1 97 ? 30.501 -5.841 -40.347 1.00 87.62 97 ASP A CA 1
ATOM 747 C C . ASP A 1 97 ? 31.874 -5.201 -40.618 1.00 87.62 97 ASP A C 1
ATOM 749 O O . ASP A 1 97 ? 32.833 -5.897 -40.952 1.00 87.62 97 ASP A O 1
ATOM 753 N N . GLU A 1 98 ? 32.010 -3.890 -40.397 1.00 86.81 98 GLU A N 1
ATOM 754 C CA . GLU A 1 98 ? 33.288 -3.169 -40.502 1.00 86.81 98 GLU A CA 1
ATOM 755 C C . GLU A 1 98 ? 34.348 -3.725 -39.536 1.00 86.81 98 GLU A C 1
ATOM 757 O O . GLU A 1 98 ? 35.502 -3.925 -39.923 1.00 86.81 98 GLU A O 1
ATOM 762 N N . GLN A 1 99 ? 33.966 -4.027 -38.290 1.00 77.62 99 GLN A N 1
ATOM 763 C CA . GLN A 1 99 ? 34.855 -4.656 -37.308 1.00 77.62 99 GLN A CA 1
ATOM 764 C C . GLN A 1 99 ? 35.251 -6.079 -37.715 1.00 77.62 99 GLN A C 1
ATOM 766 O O . GLN A 1 99 ? 36.423 -6.436 -37.604 1.00 77.62 99 GLN A O 1
ATOM 771 N N . HIS A 1 100 ? 34.310 -6.887 -38.210 1.00 70.38 100 HIS A N 1
ATOM 772 C CA . HIS A 1 100 ? 34.593 -8.242 -38.684 1.00 70.38 100 HIS A CA 1
ATOM 773 C C . HIS A 1 100 ? 35.580 -8.239 -39.855 1.00 70.38 100 HIS A C 1
ATOM 775 O O . HIS A 1 100 ? 36.530 -9.023 -39.847 1.00 70.38 100 HIS A O 1
ATOM 781 N N . MET A 1 101 ? 35.409 -7.314 -40.801 1.00 69.38 101 MET A N 1
ATOM 782 C CA . MET A 1 101 ? 36.318 -7.137 -41.938 1.00 69.38 101 MET A CA 1
ATOM 783 C C . MET A 1 101 ? 37.700 -6.624 -41.509 1.00 69.38 101 MET A C 1
ATOM 785 O O . MET A 1 101 ? 38.710 -7.006 -42.096 1.00 69.38 101 MET A O 1
ATOM 789 N N . ALA A 1 102 ? 37.774 -5.789 -40.470 1.00 64.00 102 ALA A N 1
ATOM 790 C CA . ALA A 1 102 ? 39.044 -5.301 -39.930 1.00 64.00 102 ALA A CA 1
ATOM 791 C C . ALA A 1 102 ? 39.821 -6.366 -39.132 1.00 64.00 102 ALA A C 1
ATOM 793 O O . ALA A 1 102 ? 41.038 -6.265 -39.003 1.00 64.00 102 ALA A O 1
ATOM 794 N N . VAL A 1 103 ? 39.134 -7.372 -38.579 1.00 61.81 103 VAL A N 1
ATOM 795 C CA . VAL A 1 103 ? 39.745 -8.452 -37.781 1.00 61.81 103 VAL A CA 1
ATOM 796 C C . VAL A 1 103 ? 40.189 -9.635 -38.650 1.00 61.81 103 VAL A C 1
ATOM 798 O O . VAL A 1 103 ? 41.071 -10.394 -38.243 1.00 61.81 103 VAL A O 1
ATOM 801 N N . SER A 1 104 ? 39.650 -9.791 -39.862 1.00 52.69 104 SER A N 1
ATOM 802 C CA . SER A 1 104 ? 40.135 -10.781 -40.827 1.00 52.69 104 SER A CA 1
ATOM 803 C C . SER A 1 104 ? 41.445 -10.328 -41.481 1.00 52.69 104 SER A C 1
ATOM 805 O O . SER A 1 104 ? 41.463 -9.848 -42.612 1.00 52.69 104 SER A O 1
ATOM 807 N N . PHE A 1 105 ? 42.561 -10.503 -40.776 1.00 51.03 105 PHE A N 1
ATOM 808 C CA . PHE A 1 105 ? 43.877 -10.528 -41.405 1.00 51.03 105 PHE A CA 1
ATOM 809 C C . PHE A 1 105 ? 44.080 -11.918 -42.019 1.00 51.03 105 PHE A C 1
ATOM 811 O O . PHE A 1 105 ? 44.293 -12.895 -41.300 1.00 51.03 105 PHE A O 1
ATOM 818 N N . GLU A 1 106 ? 44.018 -12.021 -43.349 1.00 55.06 106 GLU A N 1
ATOM 819 C CA . GLU A 1 106 ? 44.642 -13.132 -44.075 1.00 55.06 106 GLU A CA 1
ATOM 820 C C . GLU A 1 106 ? 46.161 -12.974 -43.957 1.00 55.06 106 GLU A C 1
ATOM 822 O O . GLU A 1 106 ? 46.851 -12.546 -44.881 1.00 55.06 106 GLU A O 1
ATOM 827 N N . GLU A 1 107 ? 46.716 -13.270 -42.785 1.00 52.94 107 GLU A N 1
ATOM 828 C CA . GLU A 1 107 ? 48.127 -13.604 -42.751 1.00 52.94 107 GLU A CA 1
ATOM 829 C C . GLU A 1 107 ? 48.272 -14.970 -43.414 1.00 52.94 107 GLU A C 1
ATOM 831 O O . GLU A 1 107 ? 47.740 -15.977 -42.938 1.00 52.94 107 GLU A O 1
ATOM 836 N N . ASP A 1 108 ? 49.026 -15.007 -44.514 1.00 53.16 108 ASP A N 1
ATOM 837 C CA . ASP A 1 108 ? 49.667 -16.221 -45.003 1.00 53.16 108 ASP A CA 1
ATOM 838 C C . ASP A 1 108 ? 50.604 -16.714 -43.895 1.00 53.16 108 ASP A C 1
ATOM 840 O O . ASP A 1 108 ? 51.816 -16.471 -43.895 1.00 53.16 108 ASP A O 1
ATOM 844 N N . ILE A 1 109 ? 50.038 -17.401 -42.901 1.00 56.69 109 ILE A N 1
ATOM 845 C CA . ILE A 1 109 ? 50.810 -18.113 -41.901 1.00 56.69 109 ILE A CA 1
ATOM 846 C C . ILE A 1 109 ? 51.579 -19.157 -42.702 1.00 56.69 109 ILE A C 1
ATOM 848 O O . ILE A 1 109 ? 51.044 -20.201 -43.087 1.00 56.69 109 ILE A O 1
ATOM 852 N N . LYS A 1 110 ? 52.854 -18.872 -42.987 1.00 58.56 110 LYS A N 1
ATOM 853 C CA . LYS A 1 110 ? 53.806 -19.852 -43.504 1.00 58.56 110 LYS A CA 1
ATOM 854 C C . LYS A 1 110 ? 53.978 -20.902 -42.423 1.00 58.56 110 LYS A C 1
ATOM 856 O O . LYS A 1 110 ? 54.903 -20.833 -41.621 1.00 58.56 110 LYS A O 1
ATOM 861 N N . VAL A 1 111 ? 53.058 -21.865 -42.390 1.00 59.31 111 VAL A N 1
ATOM 862 C CA . VAL A 1 111 ? 53.144 -23.025 -41.514 1.00 59.31 111 VAL A CA 1
ATOM 863 C C . VAL A 1 111 ? 54.517 -23.648 -41.777 1.00 59.31 111 VAL A C 1
ATOM 865 O O . VAL A 1 111 ? 54.770 -24.065 -42.915 1.00 59.31 111 VAL A O 1
ATOM 868 N N . PRO A 1 112 ? 55.419 -23.695 -40.778 1.00 63.91 112 PRO A N 1
ATOM 869 C CA . PRO A 1 112 ? 56.706 -24.352 -40.935 1.00 63.91 112 PRO A CA 1
ATOM 870 C C . PRO A 1 112 ? 56.473 -25.778 -41.436 1.00 63.91 112 PRO A C 1
ATOM 872 O O . PRO A 1 112 ? 55.482 -26.412 -41.064 1.00 63.91 112 PRO A O 1
ATOM 875 N N . ILE A 1 113 ? 57.361 -26.301 -42.285 1.00 61.28 113 ILE A N 1
ATOM 876 C CA . ILE A 1 113 ? 57.213 -27.634 -42.908 1.00 61.28 113 ILE A CA 1
ATOM 877 C C . ILE A 1 113 ? 56.900 -28.727 -41.863 1.00 61.28 113 ILE A C 1
ATOM 879 O O . ILE A 1 113 ? 56.156 -29.669 -42.139 1.00 61.28 113 ILE A O 1
ATOM 883 N N . GLU A 1 114 ? 57.387 -28.554 -40.635 1.00 59.91 114 GLU A N 1
ATOM 884 C CA . GLU A 1 114 ? 57.143 -29.423 -39.484 1.00 59.91 114 GLU A CA 1
ATOM 885 C C . GLU A 1 114 ? 55.678 -29.413 -39.001 1.00 59.91 114 GLU A C 1
ATOM 887 O O . GLU A 1 114 ? 55.134 -30.469 -38.677 1.00 59.91 114 GLU A O 1
ATOM 892 N N . GLY A 1 115 ? 54.996 -28.262 -39.033 1.00 59.50 115 GLY A N 1
ATOM 893 C CA . GLY A 1 115 ? 53.591 -28.098 -38.632 1.00 59.50 115 GLY A CA 1
ATOM 894 C C . GLY A 1 115 ? 52.585 -28.637 -39.656 1.00 59.50 115 GLY A C 1
ATOM 895 O O . GLY A 1 115 ? 51.540 -29.175 -39.282 1.00 59.50 115 GLY A O 1
ATOM 896 N N . ARG A 1 116 ? 52.925 -28.612 -40.956 1.00 57.75 116 ARG A N 1
ATOM 897 C CA . ARG A 1 116 ? 52.100 -29.228 -42.021 1.00 57.75 116 ARG A CA 1
ATOM 898 C C . ARG A 1 116 ? 51.902 -30.729 -41.812 1.00 57.75 116 ARG A C 1
ATOM 900 O O . ARG A 1 116 ? 50.862 -31.273 -42.171 1.00 57.75 116 ARG A O 1
ATOM 907 N N . ARG A 1 117 ? 52.870 -31.397 -41.182 1.00 57.03 117 ARG A N 1
ATOM 908 C CA . ARG A 1 117 ? 52.849 -32.840 -40.897 1.00 57.03 117 ARG A CA 1
ATOM 909 C C . ARG A 1 117 ? 51.854 -33.229 -39.788 1.00 57.03 117 ARG A C 1
ATOM 911 O O . ARG A 1 117 ? 51.497 -34.402 -39.681 1.00 57.03 117 ARG A O 1
ATOM 918 N N . PHE A 1 118 ? 51.405 -32.260 -38.984 1.00 52.78 118 PHE A N 1
ATOM 919 C CA . PHE A 1 118 ? 50.357 -32.427 -37.968 1.00 52.78 118 PHE A CA 1
ATOM 920 C C . PHE A 1 118 ? 48.961 -32.041 -38.473 1.00 52.78 118 PHE A C 1
ATOM 922 O O . PHE A 1 118 ? 47.979 -32.603 -37.996 1.00 52.78 118 PHE A O 1
ATOM 929 N N . LEU A 1 119 ? 48.882 -31.119 -39.440 1.00 53.72 119 LEU A N 1
ATOM 930 C CA . LEU A 1 119 ? 47.634 -30.695 -40.091 1.00 53.72 119 LEU A CA 1
ATOM 931 C C . LEU A 1 119 ? 47.202 -31.615 -41.238 1.00 53.72 119 LEU A C 1
ATOM 933 O O . LEU A 1 119 ? 46.020 -31.660 -41.570 1.00 53.72 119 LEU A O 1
ATOM 937 N N . ALA A 1 120 ? 48.131 -32.368 -41.836 1.00 55.66 120 ALA A N 1
ATOM 938 C CA . ALA A 1 120 ? 47.769 -33.438 -42.753 1.00 55.66 120 ALA A CA 1
ATOM 939 C C . ALA A 1 120 ? 46.895 -34.458 -41.998 1.00 55.66 120 ALA A C 1
ATOM 941 O O . ALA A 1 120 ? 47.332 -34.976 -40.961 1.00 55.66 120 ALA A O 1
ATOM 942 N N . PRO A 1 121 ? 45.676 -34.769 -42.476 1.00 49.91 121 PRO A N 1
ATOM 943 C CA . PRO A 1 121 ? 44.844 -35.766 -41.828 1.00 49.91 121 PRO A CA 1
ATOM 944 C C . PRO A 1 121 ? 45.621 -37.085 -41.783 1.00 49.91 121 PRO A C 1
ATOM 946 O O . PRO A 1 121 ? 45.905 -37.685 -42.816 1.00 49.91 121 PRO A O 1
ATOM 949 N N . ARG A 1 122 ? 45.960 -37.574 -40.580 1.00 52.50 122 ARG A N 1
ATOM 950 C CA . ARG A 1 122 ? 46.599 -38.892 -40.364 1.00 52.50 122 ARG A CA 1
ATOM 951 C C . ARG A 1 122 ? 45.645 -40.063 -40.631 1.00 52.50 122 ARG A C 1
ATOM 953 O O . ARG A 1 122 ? 45.785 -41.143 -40.061 1.00 52.50 122 ARG A O 1
ATOM 960 N N . VAL A 1 123 ? 44.646 -39.849 -41.474 1.00 50.81 123 VAL A N 1
ATOM 961 C CA . VAL A 1 123 ? 43.745 -40.889 -41.930 1.00 50.81 123 VAL A CA 1
ATOM 962 C C . VAL A 1 123 ? 44.336 -41.394 -43.235 1.00 50.81 123 VAL A C 1
ATOM 964 O O . VAL A 1 123 ? 44.076 -40.847 -44.301 1.00 50.81 123 VAL A O 1
ATOM 967 N N . ALA A 1 124 ? 45.155 -42.445 -43.152 1.00 52.66 124 ALA A N 1
ATOM 968 C CA . ALA A 1 124 ? 45.302 -43.325 -44.302 1.00 52.66 124 ALA A CA 1
ATOM 969 C C . ALA A 1 124 ? 43.880 -43.706 -44.734 1.00 52.66 124 ALA A C 1
ATOM 971 O O . ALA A 1 124 ? 43.098 -44.149 -43.886 1.00 52.66 124 ALA A O 1
ATOM 972 N N . ALA A 1 125 ? 43.528 -43.467 -46.000 1.00 49.34 125 ALA A N 1
ATOM 973 C CA . ALA A 1 125 ? 42.245 -43.888 -46.544 1.00 49.34 125 ALA A CA 1
ATOM 974 C C . ALA A 1 125 ? 42.078 -45.380 -46.227 1.00 49.34 125 ALA A C 1
ATOM 976 O O . ALA A 1 125 ? 42.791 -46.226 -46.768 1.00 49.34 125 ALA A O 1
ATOM 977 N N . ARG A 1 126 ? 41.209 -45.708 -45.263 1.00 52.41 126 ARG A N 1
ATOM 978 C CA . ARG A 1 126 ? 40.917 -47.105 -44.952 1.00 52.41 126 ARG A CA 1
ATOM 979 C C . ARG A 1 126 ? 40.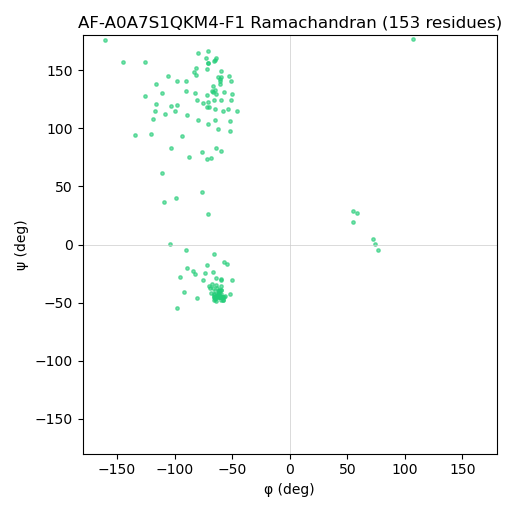209 -47.670 -46.173 1.00 52.41 126 ARG A C 1
ATOM 981 O O . ARG A 1 126 ? 39.275 -47.054 -46.681 1.00 52.41 126 ARG A O 1
ATOM 988 N N . LEU A 1 127 ? 40.662 -48.830 -46.639 1.00 52.84 127 LEU A N 1
ATOM 989 C CA . LEU A 1 127 ? 39.957 -49.583 -47.670 1.00 52.84 127 LEU A CA 1
ATOM 990 C C . LEU A 1 127 ? 38.476 -49.735 -47.250 1.00 52.84 127 LEU A C 1
ATOM 992 O O . LEU A 1 127 ? 38.228 -49.977 -46.064 1.00 52.84 127 LEU A O 1
ATOM 996 N N . PRO A 1 128 ? 37.505 -49.633 -48.178 1.00 52.94 128 PRO A N 1
ATOM 997 C CA . PRO A 1 128 ? 36.067 -49.555 -47.874 1.00 52.94 128 PRO A CA 1
ATOM 998 C C . PRO A 1 128 ? 35.497 -50.688 -47.005 1.00 52.94 128 PRO A C 1
ATOM 1000 O O . PRO A 1 128 ? 34.415 -50.559 -46.450 1.00 52.94 128 PRO A O 1
ATOM 1003 N N . HIS A 1 129 ? 36.204 -51.809 -46.861 1.00 48.50 129 HIS A N 1
ATOM 1004 C CA . HIS A 1 129 ? 35.769 -52.943 -46.043 1.00 48.50 129 HIS A CA 1
ATOM 1005 C C . HIS A 1 129 ? 36.247 -52.875 -44.577 1.00 48.50 129 HIS A C 1
ATOM 1007 O O . HIS A 1 129 ? 35.847 -53.705 -43.767 1.00 48.50 129 HIS A O 1
ATOM 1013 N N . MET A 1 130 ? 37.074 -51.888 -44.206 1.00 46.47 130 MET A N 1
ATOM 1014 C CA . MET A 1 130 ? 37.572 -51.673 -42.838 1.00 46.47 130 MET A CA 1
ATOM 1015 C C . MET A 1 130 ? 36.792 -50.584 -42.079 1.00 46.47 130 MET A C 1
ATOM 1017 O O . MET A 1 130 ? 37.357 -49.809 -41.297 1.00 46.47 130 MET A O 1
ATOM 1021 N N . HIS A 1 131 ? 35.469 -50.554 -42.257 1.00 47.44 131 HIS A N 1
ATOM 1022 C CA . HIS A 1 131 ? 34.555 -49.898 -41.321 1.00 47.44 131 HIS A CA 1
ATOM 1023 C C . HIS A 1 131 ? 34.456 -50.729 -40.035 1.00 47.44 131 HIS A C 1
ATOM 1025 O O . HIS A 1 131 ? 33.454 -51.383 -39.756 1.00 47.44 131 HIS A O 1
ATOM 1031 N N . ALA A 1 132 ? 35.508 -50.700 -39.218 1.00 40.06 132 ALA A N 1
ATOM 1032 C CA . ALA A 1 132 ? 35.337 -51.006 -37.809 1.00 40.06 132 ALA A CA 1
ATOM 1033 C C . ALA A 1 132 ? 34.447 -49.903 -37.227 1.00 40.06 132 ALA A C 1
ATOM 1035 O O . ALA A 1 132 ? 34.820 -48.729 -37.251 1.00 40.06 132 ALA A O 1
ATOM 1036 N N . LYS A 1 133 ? 33.257 -50.285 -36.755 1.00 47.72 133 LYS A N 1
ATOM 1037 C CA . LYS A 1 133 ? 32.382 -49.453 -35.927 1.00 47.72 133 LYS A CA 1
ATOM 1038 C C . LYS A 1 133 ? 33.198 -48.931 -34.745 1.00 47.72 133 LYS A C 1
ATOM 1040 O O . LYS A 1 133 ? 33.395 -49.636 -33.763 1.00 47.72 133 LYS A O 1
ATOM 1045 N N . VAL A 1 134 ? 33.697 -47.710 -34.860 1.00 38.31 134 VAL A N 1
ATOM 1046 C CA . VAL A 1 134 ? 34.249 -46.961 -33.739 1.00 38.31 134 VAL A CA 1
ATOM 1047 C C . VAL A 1 134 ? 33.412 -45.703 -33.671 1.00 38.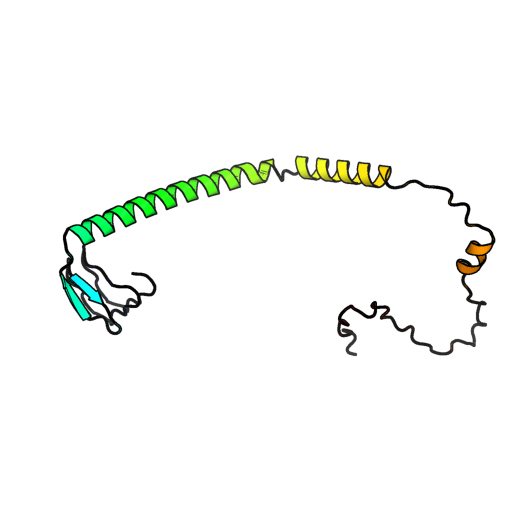31 134 VAL A C 1
ATOM 1049 O O . VAL A 1 134 ? 33.607 -44.755 -34.426 1.00 38.31 134 VAL A O 1
ATOM 1052 N N . THR A 1 135 ? 32.401 -45.764 -32.815 1.00 39.19 135 THR A N 1
ATOM 1053 C CA . THR A 1 135 ? 31.678 -44.611 -32.302 1.00 39.19 135 THR A CA 1
ATOM 1054 C C . THR A 1 135 ? 32.704 -43.567 -31.880 1.00 39.19 135 THR A C 1
ATOM 1056 O O . THR A 1 135 ? 33.506 -43.791 -30.973 1.00 39.19 135 THR A O 1
ATOM 1059 N N . TYR A 1 136 ? 32.716 -42.429 -32.568 1.00 38.53 136 TYR A N 1
ATOM 1060 C CA . TYR A 1 136 ? 33.398 -41.248 -32.060 1.00 38.53 136 TYR A CA 1
ATOM 1061 C C . TYR A 1 136 ? 32.803 -40.928 -30.682 1.00 38.53 136 TYR A C 1
ATOM 1063 O O . TYR A 1 136 ? 31.577 -40.867 -30.572 1.00 38.53 136 TYR A O 1
ATOM 1071 N N . PRO A 1 137 ? 33.599 -40.690 -29.628 1.00 40.59 137 PRO A N 1
ATOM 1072 C CA . PRO A 1 137 ? 33.057 -40.037 -28.453 1.00 40.59 137 PRO A CA 1
ATOM 1073 C C . PRO A 1 137 ? 32.801 -38.578 -28.845 1.00 40.59 137 PRO A C 1
ATOM 1075 O O . PRO A 1 137 ? 33.731 -37.783 -28.971 1.00 40.59 137 PRO A O 1
ATOM 1078 N N . VAL A 1 138 ? 31.531 -38.246 -29.080 1.00 46.88 138 VAL A N 1
ATOM 1079 C CA . VAL A 1 138 ? 31.055 -36.891 -29.418 1.00 46.88 138 VAL A CA 1
ATOM 1080 C C . VAL A 1 138 ? 31.255 -35.905 -28.252 1.00 46.88 138 VAL A C 1
ATOM 1082 O O . VAL A 1 138 ? 31.181 -34.700 -28.443 1.00 46.88 138 VAL A O 1
ATOM 1085 N N . ASN A 1 139 ? 31.655 -36.372 -27.068 1.00 44.25 139 ASN A N 1
ATOM 1086 C CA . ASN A 1 139 ? 31.896 -35.514 -25.910 1.00 44.25 139 ASN A CA 1
ATOM 1087 C C . ASN A 1 139 ? 33.394 -35.281 -25.654 1.00 44.25 139 ASN A C 1
ATOM 1089 O O . ASN A 1 139 ? 33.997 -35.904 -24.781 1.00 44.25 139 ASN A O 1
ATOM 1093 N N . ARG A 1 140 ? 33.995 -34.322 -26.374 1.00 48.41 140 ARG A N 1
ATOM 1094 C CA . ARG A 1 140 ? 35.192 -33.608 -25.885 1.00 48.41 140 ARG A CA 1
ATOM 1095 C C . ARG A 1 140 ? 34.749 -32.409 -25.050 1.00 48.41 140 ARG A C 1
ATOM 1097 O O . ARG A 1 140 ? 34.813 -31.273 -25.500 1.00 48.41 140 ARG A O 1
ATOM 1104 N N . ILE A 1 141 ? 34.298 -32.675 -23.831 1.00 50.22 141 ILE A N 1
ATOM 1105 C CA . ILE A 1 141 ? 34.159 -31.642 -22.802 1.00 50.22 141 ILE A CA 1
ATOM 1106 C C . ILE A 1 141 ? 35.488 -31.601 -22.038 1.00 50.22 141 ILE A C 1
ATOM 1108 O O . ILE A 1 141 ? 36.038 -32.651 -21.694 1.00 50.22 141 ILE A O 1
ATOM 1112 N N . ALA A 1 142 ? 36.044 -30.407 -21.821 1.00 51.44 142 ALA A N 1
ATOM 1113 C CA . ALA A 1 142 ? 37.260 -30.247 -21.029 1.00 51.44 142 ALA A CA 1
ATOM 1114 C C . ALA A 1 142 ? 37.036 -30.771 -19.589 1.00 51.44 142 ALA A C 1
ATOM 1116 O O . ALA A 1 142 ? 35.919 -30.663 -19.084 1.00 51.44 142 ALA A O 1
ATOM 1117 N N . PRO A 1 143 ? 38.059 -31.306 -18.888 1.00 54.72 143 PRO A N 1
ATOM 1118 C CA . PRO A 1 143 ? 37.887 -32.046 -17.624 1.00 54.72 143 PRO A CA 1
ATOM 1119 C C . PRO A 1 143 ? 37.169 -31.301 -16.483 1.00 54.72 143 PRO A C 1
ATOM 1121 O O . PRO A 1 143 ? 36.770 -31.927 -15.508 1.00 54.72 143 PRO A O 1
ATOM 1124 N N . HIS A 1 144 ? 37.032 -29.978 -16.589 1.00 52.66 144 HIS A N 1
ATOM 1125 C CA . HIS A 1 144 ? 36.474 -29.083 -15.576 1.00 52.66 144 HIS A CA 1
ATOM 1126 C C . HIS A 1 144 ? 35.042 -28.606 -15.876 1.00 52.66 144 HIS A C 1
ATOM 1128 O O . HIS A 1 144 ? 34.489 -27.843 -15.089 1.00 52.66 144 HIS A O 1
ATOM 1134 N N . MET A 1 145 ? 34.427 -29.027 -16.986 1.00 53.41 145 MET A N 1
ATOM 1135 C CA . MET A 1 145 ? 33.042 -28.667 -17.309 1.00 53.41 145 MET A CA 1
ATOM 1136 C C . MET A 1 145 ? 32.059 -29.785 -16.918 1.00 53.41 145 MET A C 1
ATOM 1138 O O . MET A 1 145 ? 32.357 -30.966 -17.131 1.00 53.41 145 MET A O 1
ATOM 1142 N N . PRO A 1 146 ? 30.872 -29.445 -16.379 1.00 55.66 146 PRO A N 1
ATOM 1143 C CA . PRO A 1 146 ? 29.835 -30.429 -16.094 1.00 55.66 146 PRO A CA 1
ATOM 1144 C C . PRO A 1 146 ? 29.331 -31.051 -17.402 1.00 55.66 146 PRO A C 1
ATOM 1146 O O . PRO A 1 146 ? 29.059 -30.352 -18.378 1.00 55.66 146 PRO A O 1
ATOM 1149 N N . ARG A 1 147 ? 29.223 -32.384 -17.433 1.00 55.88 147 ARG A N 1
ATOM 1150 C CA . ARG A 1 147 ? 28.725 -33.106 -18.609 1.00 55.88 147 ARG A CA 1
ATOM 1151 C C . ARG A 1 147 ? 27.227 -32.859 -18.751 1.00 55.88 147 ARG A C 1
ATOM 1153 O O . ARG A 1 147 ? 26.468 -33.170 -17.835 1.00 55.88 147 ARG A O 1
ATOM 1160 N N . LEU A 1 148 ? 26.815 -32.325 -19.896 1.00 55.91 148 LEU A N 1
ATOM 1161 C CA . LEU A 1 148 ? 25.408 -32.282 -20.275 1.00 55.91 148 LEU A CA 1
ATOM 1162 C C . LEU A 1 148 ? 24.938 -33.726 -20.529 1.00 55.91 148 LEU A C 1
ATOM 1164 O O . LEU A 1 148 ? 25.654 -34.472 -21.198 1.00 55.91 148 LEU A O 1
ATOM 1168 N N . PRO A 1 149 ? 23.794 -34.161 -19.975 1.00 55.91 149 PRO A N 1
ATOM 1169 C CA . PRO A 1 149 ? 23.250 -35.477 -20.278 1.00 55.91 149 PRO A CA 1
ATOM 1170 C C . PRO A 1 149 ? 22.867 -35.542 -21.762 1.00 55.91 149 PRO A C 1
ATOM 1172 O O . PRO A 1 149 ? 22.177 -34.658 -22.266 1.00 55.91 149 PRO A O 1
ATOM 1175 N N . ASP A 1 150 ? 23.327 -36.580 -22.459 1.00 52.38 150 ASP A N 1
ATOM 1176 C CA . ASP A 1 150 ? 23.054 -36.799 -23.879 1.00 52.38 150 ASP A CA 1
ATOM 1177 C C . ASP A 1 150 ? 21.545 -37.057 -24.085 1.00 52.38 150 ASP A C 1
ATOM 1179 O O . ASP A 1 150 ? 21.033 -38.124 -23.750 1.00 52.38 150 ASP A O 1
ATOM 1183 N N . TRP A 1 151 ? 20.812 -36.094 -24.657 1.00 49.75 151 TRP A N 1
ATOM 1184 C CA . TRP A 1 151 ? 19.389 -36.220 -25.036 1.00 49.75 151 TRP A CA 1
ATOM 1185 C C . TRP A 1 151 ? 19.197 -37.053 -26.319 1.00 49.75 151 TRP A C 1
ATOM 1187 O O . TRP A 1 151 ? 18.438 -36.695 -27.215 1.00 49.75 151 TRP A O 1
ATOM 1197 N N . THR A 1 152 ? 19.881 -38.192 -26.424 1.00 51.59 152 THR A N 1
ATOM 1198 C CA . THR A 1 152 ? 19.597 -39.206 -27.453 1.00 51.59 152 THR A CA 1
ATOM 1199 C C . THR A 1 152 ? 19.010 -40.445 -26.787 1.00 51.59 152 THR A C 1
ATOM 1201 O O . THR A 1 152 ? 19.570 -41.536 -26.801 1.00 51.59 152 THR A O 1
ATOM 1204 N N . GLY A 1 153 ? 17.854 -40.243 -26.150 1.00 39.22 153 GLY A N 1
ATOM 1205 C CA . GLY A 1 153 ? 16.952 -41.331 -25.803 1.00 39.22 153 GLY A CA 1
ATOM 1206 C C . GLY A 1 153 ? 16.298 -41.849 -27.079 1.00 39.22 153 GLY A C 1
ATOM 1207 O O . GLY A 1 153 ? 15.633 -41.094 -27.783 1.00 39.22 153 GLY A O 1
ATOM 1208 N N . ASN A 1 154 ? 16.549 -43.120 -27.380 1.00 37.16 154 ASN A N 1
ATOM 1209 C CA . ASN A 1 154 ? 15.944 -43.861 -28.481 1.00 37.16 154 ASN A CA 1
ATOM 1210 C C . ASN A 1 154 ? 14.410 -43.722 -28.469 1.00 37.16 154 ASN A C 1
ATOM 1212 O O . ASN A 1 154 ? 13.783 -43.960 -27.434 1.00 37.16 154 ASN A O 1
ATOM 1216 N N . ALA A 1 155 ? 13.847 -43.362 -29.624 1.00 36.75 155 ALA A N 1
ATOM 1217 C CA . ALA A 1 155 ? 12.471 -43.686 -29.991 1.00 36.75 155 ALA A CA 1
ATOM 1218 C C . ALA A 1 155 ? 12.371 -45.163 -30.400 1.00 36.75 155 ALA A C 1
ATOM 1220 O O . ALA A 1 155 ? 13.387 -45.695 -30.912 1.00 36.75 155 ALA A O 1
#

InterPro domains:
  IPR011004 Trimeric LpxA-like superfamily [SSF51161] (1-59)
  IPR050484 Transferase Hexapeptide/Carbonic Anhydrase [PTHR13061] (1-83)

Foldseek 3Di:
DACEAEAELEAEDALEAEDHNEYDDHNHYHDHQFYWYDVPIDTDGGHDPVNSVVVVVVVVVVVVVVVVVVVVVVVCVVCVCVCPPPVNVVVVVVVVVVVVVVPPDPDPPPQPPVRVVVVPPPDPPPDPVPPPPDPDPPDPDPPPDDDDPPPPDDD

Radius of gyration: 36.51 Å; Cα contacts (8 Å, |Δi|>4): 135; chains: 1; bounding box: 76×66×69 Å

Solvent-accessible surface area (backbone atoms only — not comparable to full-atom values): 9471 Å² total; per-residue (Å²): 84,60,77,49,46,78,36,70,73,42,43,78,36,68,72,39,44,52,38,63,58,13,28,42,50,66,62,37,73,46,57,61,33,30,28,31,37,40,79,68,46,41,86,74,51,72,51,49,71,68,58,52,52,50,54,52,51,54,50,52,51,52,53,52,50,53,53,51,51,52,50,53,53,49,52,47,65,68,43,50,58,64,71,66,20,75,69,46,52,54,52,52,53,50,54,50,52,54,49,53,59,71,67,62,69,87,67,83,73,77,66,50,79,74,55,50,68,72,69,48,76,90,64,73,84,66,60,90,86,65,75,71,90,67,81,73,79,87,75,85,67,60,97,88,59,85,80,77,81,80,88,75,74,82,130

Mean predicted aligned error: 17.41 Å

pLDDT: mean 77.5, std 20.53, range [36.75, 98.19]

Sequence (155 aa):
GTHCNVAIGAVIEQGSIIANGSTVARDTRVPANELWAGNPAEKVCDVTDEQRVSAISIHREATKQAQNLRVAIQEHYDEVPKEYSLEWLNEVCRKMDEQHMAVSFEEDIKVPIEGRRFLAPRVAARLPHMHAKVTYPVNRIAPHMPRLPDWTGNA

Secondary structure (DSSP, 8-state):
-TT-EE-TT-EE-TT-EEPTT-EEPTT-EE-TTEEEETTTTEEEEEPPHHHHHHHHHHHHHHHHHHHHHHHHHHHHHHHHHHHT-HHHHHHHHHHHHHHHHHH---------HHHHHHHS-------TT-------------TTSPPPP------